Protein AF-A0A9D7IHS8-F1 (afdb_monomer_lite)

InterPro domains:
  IPR007757 MT-A70-like [PF05063] (3-43)
  IPR007757 MT-A70-like [PS51143] (1-44)

Organism: NCBI:txid2954373

Sequence (44 aa):
RTDKNSEKPAEFRQLIDKMYTHGKRIELFSRNRVDGWEVWGNEC

Secondary structure (DSSP, 8-state):
---------THHHHHHHHH-SSS-EEEET-SS-BTTEEEE-TT-

pLDDT: mean 70.61, std 10.11, range [44.25, 82.88]

Radius of gyration: 11.96 Å; chains: 1; bounding box: 20×22×36 Å

Structure (mmCIF, N/CA/C/O backbone):
data_AF-A0A9D7IHS8-F1
#
_entry.id   AF-A0A9D7IHS8-F1
#
loop_
_atom_site.group_PDB
_atom_site.id
_atom_site.type_symbol
_atom_site.label_atom_id
_atom_site.label_alt_id
_atom_site.label_comp_id
_atom_site.label_asym_id
_atom_site.label_entity_id
_atom_site.label_seq_id
_atom_site.pdbx_PDB_ins_code
_atom_site.Cartn_x
_atom_site.Cartn_y
_atom_site.Cartn_z
_atom_site.occupancy
_atom_site.B_iso_or_equiv
_atom_site.auth_seq_id
_atom_site.auth_comp_id
_atom_site.auth_asym_id
_atom_site.auth_atom_id
_atom_site.pdbx_PDB_model_num
ATOM 1 N N . ARG A 1 1 ? 12.506 -10.660 -27.276 1.00 44.25 1 ARG A N 1
ATOM 2 C CA . ARG A 1 1 ? 12.032 -11.201 -25.977 1.00 44.25 1 ARG A CA 1
ATOM 3 C C . ARG A 1 1 ? 11.464 -10.022 -25.211 1.00 44.25 1 ARG A C 1
ATOM 5 O O . ARG A 1 1 ? 12.199 -9.075 -24.984 1.00 44.25 1 ARG A O 1
ATOM 12 N N . THR A 1 2 ? 10.158 -10.014 -24.974 1.00 50.16 2 THR A N 1
ATOM 13 C CA . THR A 1 2 ? 9.427 -8.880 -24.396 1.00 50.16 2 THR A CA 1
ATOM 14 C C . THR A 1 2 ? 9.684 -8.857 -22.893 1.00 50.16 2 THR A C 1
ATOM 16 O O . THR A 1 2 ? 9.108 -9.639 -22.144 1.00 50.16 2 THR A O 1
ATOM 19 N N . ASP A 1 3 ? 10.631 -8.026 -22.481 1.00 53.44 3 ASP A N 1
ATOM 20 C CA . ASP A 1 3 ? 11.096 -7.880 -21.105 1.00 53.44 3 ASP A CA 1
ATOM 21 C C . ASP A 1 3 ? 10.073 -7.068 -20.288 1.00 53.44 3 ASP A C 1
ATOM 23 O O . ASP A 1 3 ? 10.219 -5.871 -20.062 1.00 53.44 3 ASP A O 1
ATOM 27 N N . LYS A 1 4 ? 8.964 -7.700 -19.889 1.00 53.03 4 LYS A N 1
ATOM 28 C CA . LYS A 1 4 ? 8.064 -7.162 -18.856 1.00 53.03 4 LYS A CA 1
ATOM 29 C C . LYS A 1 4 ? 8.663 -7.460 -17.471 1.00 53.03 4 LYS A C 1
ATOM 31 O O . LYS A 1 4 ? 8.124 -8.260 -16.722 1.00 53.03 4 LYS A O 1
ATOM 36 N N . ASN A 1 5 ? 9.815 -6.865 -17.153 1.00 52.84 5 ASN A N 1
ATOM 37 C CA . ASN A 1 5 ? 10.555 -7.108 -15.899 1.00 52.84 5 ASN A CA 1
ATOM 38 C C . ASN A 1 5 ? 10.505 -5.939 -14.898 1.00 52.84 5 ASN A C 1
ATOM 40 O O . ASN A 1 5 ? 11.279 -5.898 -13.949 1.00 52.84 5 ASN A O 1
ATOM 44 N N . SER A 1 6 ? 9.603 -4.972 -15.073 1.00 60.78 6 SER A N 1
ATOM 45 C CA . SER A 1 6 ? 9.415 -3.873 -14.104 1.00 60.78 6 SER A CA 1
ATOM 46 C C . SER A 1 6 ? 8.071 -3.920 -13.379 1.00 60.78 6 SER A C 1
ATOM 48 O O . SER A 1 6 ? 7.658 -2.937 -12.768 1.00 60.78 6 SER A O 1
ATOM 50 N N . GLU A 1 7 ? 7.376 -5.056 -13.422 1.00 65.06 7 GLU A N 1
ATOM 51 C CA . GLU A 1 7 ? 6.182 -5.267 -12.607 1.00 65.06 7 GLU A CA 1
ATOM 52 C C . GLU A 1 7 ? 6.634 -5.745 -11.224 1.00 65.06 7 GLU A C 1
ATOM 54 O O . GLU A 1 7 ? 7.117 -6.865 -11.058 1.00 65.06 7 GLU A O 1
ATOM 59 N N . LYS A 1 8 ? 6.546 -4.857 -10.225 1.00 67.50 8 LYS A N 1
ATOM 60 C CA . LYS A 1 8 ? 6.874 -5.199 -8.836 1.00 67.50 8 LYS A CA 1
ATOM 61 C C . LYS A 1 8 ? 6.025 -6.404 -8.405 1.00 67.50 8 LYS A C 1
ATOM 63 O O . LYS A 1 8 ? 4.804 -6.358 -8.576 1.00 67.50 8 LYS A O 1
ATOM 68 N N . PRO A 1 9 ? 6.622 -7.458 -7.823 1.00 71.88 9 PRO A N 1
ATOM 69 C CA . PRO A 1 9 ? 5.852 -8.618 -7.407 1.00 71.88 9 PRO A CA 1
ATOM 70 C C . PRO A 1 9 ? 4.900 -8.248 -6.264 1.00 71.88 9 PRO A C 1
ATOM 72 O O . PRO A 1 9 ? 5.260 -7.518 -5.336 1.00 71.88 9 PRO A O 1
ATOM 75 N N . ALA A 1 10 ? 3.676 -8.775 -6.332 1.00 73.31 10 ALA A N 1
ATOM 76 C CA . ALA A 1 10 ? 2.604 -8.504 -5.370 1.00 73.31 10 ALA A CA 1
ATOM 77 C C . ALA A 1 10 ? 2.959 -8.912 -3.926 1.00 73.31 10 ALA A C 1
ATOM 79 O O . ALA A 1 10 ? 2.398 -8.366 -2.977 1.00 73.31 10 ALA A O 1
ATOM 80 N N . GLU A 1 11 ? 3.934 -9.807 -3.762 1.00 77.19 11 GLU A N 1
ATOM 81 C CA . GLU A 1 11 ? 4.496 -10.239 -2.478 1.00 77.19 11 GLU A CA 1
ATOM 82 C C . GLU A 1 11 ? 4.933 -9.057 -1.598 1.00 77.19 11 GLU A C 1
ATOM 84 O O . GLU A 1 11 ? 4.701 -9.062 -0.391 1.00 77.19 11 GLU A O 1
ATOM 89 N N . PHE A 1 12 ? 5.499 -7.994 -2.188 1.00 77.88 12 PHE A N 1
ATOM 90 C CA . PHE A 1 12 ? 5.888 -6.802 -1.427 1.00 77.88 12 PHE A CA 1
ATOM 91 C C . PHE A 1 12 ? 4.680 -6.089 -0.818 1.00 77.88 12 PHE A C 1
ATOM 93 O O . PHE A 1 12 ? 4.752 -5.620 0.317 1.00 77.88 12 PHE A O 1
ATOM 100 N N . ARG A 1 13 ? 3.550 -6.044 -1.535 1.00 75.12 13 ARG A N 1
ATOM 101 C CA . ARG A 1 13 ? 2.308 -5.459 -1.014 1.00 75.12 13 ARG A CA 1
ATOM 102 C C . ARG A 1 13 ? 1.757 -6.300 0.126 1.00 75.12 13 ARG A C 1
ATOM 104 O O . ARG A 1 13 ? 1.368 -5.734 1.139 1.00 75.12 13 ARG A O 1
ATOM 111 N N . GLN A 1 14 ? 1.789 -7.628 -0.004 1.00 80.81 14 GLN A N 1
ATOM 112 C CA . GLN A 1 14 ? 1.370 -8.536 1.069 1.00 80.81 14 GLN A CA 1
ATOM 113 C C . GLN A 1 14 ? 2.261 -8.421 2.311 1.00 80.81 14 GLN A C 1
ATOM 115 O O . GLN A 1 14 ? 1.766 -8.480 3.433 1.00 80.81 14 GLN A O 1
ATOM 120 N N . LEU A 1 15 ? 3.572 -8.237 2.132 1.00 82.88 15 LEU A N 1
ATOM 121 C CA . LEU A 1 15 ? 4.496 -8.031 3.243 1.00 82.88 15 LEU A CA 1
ATOM 122 C C . LEU A 1 15 ? 4.204 -6.714 3.971 1.00 82.88 15 LEU A C 1
ATOM 124 O O . LEU A 1 15 ? 4.110 -6.702 5.195 1.00 82.88 15 LEU A O 1
ATOM 128 N N . ILE A 1 16 ? 4.023 -5.618 3.229 1.00 80.06 16 ILE A N 1
ATOM 129 C CA . ILE A 1 16 ? 3.692 -4.312 3.814 1.00 80.06 16 ILE A CA 1
ATOM 130 C C . ILE A 1 16 ? 2.315 -4.359 4.485 1.00 80.06 16 ILE A C 1
ATOM 132 O O . ILE A 1 16 ? 2.151 -3.786 5.558 1.00 80.06 16 ILE A O 1
ATOM 136 N N . ASP A 1 17 ? 1.355 -5.084 3.909 1.00 78.19 17 ASP A N 1
ATOM 137 C CA . ASP A 1 17 ? 0.029 -5.278 4.495 1.00 78.19 17 ASP A CA 1
ATOM 138 C C . ASP A 1 17 ? 0.086 -6.012 5.843 1.00 78.19 17 ASP A C 1
ATOM 140 O O . ASP A 1 17 ? -0.501 -5.551 6.823 1.00 78.19 17 ASP A O 1
ATOM 144 N N . LYS A 1 18 ? 0.886 -7.085 5.926 1.00 82.88 18 LYS A N 1
ATOM 145 C CA . LYS A 1 18 ? 1.121 -7.833 7.171 1.00 82.88 18 LYS A CA 1
ATOM 146 C C . LYS A 1 18 ? 1.858 -7.008 8.227 1.00 82.88 18 LYS A C 1
ATOM 148 O O . LYS A 1 18 ? 1.517 -7.084 9.403 1.00 82.88 18 LYS A O 1
ATOM 153 N N . MET A 1 19 ? 2.869 -6.242 7.817 1.00 80.31 19 MET A N 1
ATOM 154 C CA . MET A 1 19 ? 3.707 -5.447 8.724 1.00 80.31 19 MET A CA 1
ATOM 155 C C . MET A 1 19 ? 2.987 -4.190 9.231 1.00 80.31 19 MET A C 1
ATOM 157 O O . MET A 1 19 ? 3.162 -3.800 10.382 1.00 80.31 19 MET A O 1
ATOM 161 N N . TYR A 1 20 ? 2.162 -3.568 8.388 1.00 76.81 20 TYR A N 1
ATOM 162 C CA . TYR A 1 20 ? 1.453 -2.325 8.680 1.00 76.81 20 TYR A CA 1
ATOM 163 C C . TYR A 1 20 ? -0.044 -2.518 8.470 1.00 76.81 20 TYR A C 1
ATOM 165 O O . TYR A 1 20 ? -0.619 -2.056 7.486 1.00 76.81 20 TYR A O 1
ATOM 173 N N . THR A 1 21 ? -0.685 -3.195 9.419 1.00 71.44 21 THR A N 1
ATOM 174 C CA . THR A 1 21 ? -2.109 -3.564 9.365 1.00 71.44 21 THR A CA 1
ATOM 175 C C . THR A 1 21 ? -3.051 -2.357 9.441 1.00 71.44 21 THR A C 1
ATOM 177 O O . THR A 1 21 ? -4.185 -2.441 8.985 1.00 71.44 21 THR A O 1
ATOM 180 N N . HIS A 1 22 ? -2.585 -1.221 9.976 1.00 72.31 22 HIS A N 1
ATOM 181 C CA . HIS A 1 22 ? -3.367 0.011 10.095 1.00 72.31 22 HIS A CA 1
ATOM 182 C C . HIS A 1 22 ? -2.519 1.231 9.716 1.00 72.31 22 HIS A C 1
ATOM 184 O O . HIS A 1 22 ? -1.487 1.494 10.330 1.00 72.31 22 HIS A O 1
ATOM 190 N N . GLY A 1 23 ? -2.958 1.989 8.709 1.00 72.25 23 GLY A N 1
ATOM 191 C CA . GLY A 1 23 ? -2.301 3.221 8.268 1.00 72.25 23 GLY A CA 1
ATOM 192 C C . GLY A 1 23 ? -2.586 3.545 6.803 1.00 72.25 23 GLY A C 1
ATOM 193 O O . GLY A 1 23 ? -2.948 2.667 6.025 1.00 72.25 23 GLY A O 1
ATOM 194 N N . LYS A 1 24 ? -2.423 4.817 6.420 1.00 74.00 24 LYS A N 1
ATOM 195 C CA . LYS A 1 24 ? -2.507 5.233 5.013 1.00 74.00 24 LYS A CA 1
ATOM 196 C C . LYS A 1 24 ? -1.258 4.747 4.284 1.00 74.00 24 LYS A C 1
ATOM 198 O O . LYS A 1 24 ? -0.147 5.072 4.697 1.00 74.00 24 LYS A O 1
ATOM 203 N N . ARG A 1 25 ? -1.438 3.981 3.213 1.00 78.62 25 ARG A N 1
ATOM 204 C CA . ARG A 1 25 ? -0.342 3.452 2.396 1.00 78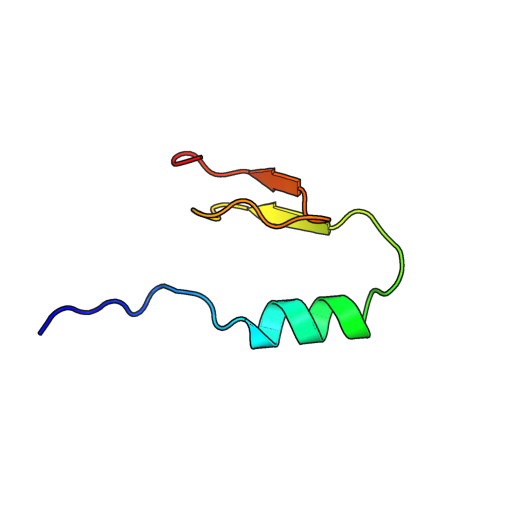.62 25 ARG A CA 1
ATOM 205 C C . ARG A 1 25 ? -0.321 4.204 1.075 1.00 78.62 25 ARG A C 1
ATOM 207 O O . ARG A 1 25 ? -1.380 4.396 0.490 1.00 78.62 25 ARG A O 1
ATOM 214 N N . ILE A 1 26 ? 0.854 4.649 0.634 1.00 80.44 26 ILE A N 1
ATOM 215 C CA . ILE A 1 26 ? 1.022 5.355 -0.640 1.00 80.44 26 ILE A CA 1
ATOM 216 C C . ILE A 1 26 ? 2.063 4.644 -1.508 1.00 80.44 26 ILE A C 1
ATOM 218 O O . ILE A 1 26 ? 3.164 4.346 -1.047 1.00 80.44 26 ILE A O 1
ATOM 222 N N . GLU A 1 27 ? 1.717 4.356 -2.760 1.00 79.31 27 GLU A N 1
ATOM 223 C CA . GLU A 1 27 ? 2.605 3.775 -3.765 1.00 79.31 27 GLU A CA 1
ATOM 224 C C . GLU A 1 27 ? 2.926 4.825 -4.838 1.00 79.31 27 GLU A C 1
ATOM 226 O O . GLU A 1 27 ? 2.068 5.245 -5.617 1.00 79.31 27 GLU A O 1
ATOM 231 N N . LEU A 1 28 ? 4.188 5.254 -4.877 1.00 78.94 28 LEU A N 1
ATOM 232 C CA . LEU A 1 28 ? 4.682 6.206 -5.869 1.00 78.94 28 LEU A CA 1
ATOM 233 C C . LEU A 1 28 ? 5.079 5.476 -7.164 1.00 78.94 28 LEU A C 1
ATOM 235 O O . LEU A 1 28 ? 5.693 4.406 -7.119 1.00 78.94 28 LEU A O 1
ATOM 239 N N . PHE A 1 29 ? 4.762 6.084 -8.307 1.00 68.50 29 PHE A N 1
ATOM 240 C CA . PHE A 1 29 ? 5.010 5.602 -9.672 1.00 68.50 29 PHE A CA 1
ATOM 241 C C . PHE A 1 29 ? 4.321 4.281 -10.029 1.00 68.50 29 PHE A C 1
ATOM 243 O O . PHE A 1 29 ? 4.764 3.581 -10.941 1.00 68.50 29 PHE A O 1
ATOM 250 N N . SER A 1 30 ? 3.241 3.919 -9.333 1.00 72.81 30 SER A N 1
ATOM 251 C CA . SER A 1 30 ? 2.444 2.782 -9.786 1.00 72.81 30 SER A CA 1
ATOM 252 C C . SER A 1 30 ? 1.696 3.138 -11.061 1.00 72.81 30 SER A C 1
ATOM 254 O O . SER A 1 30 ? 1.248 4.267 -11.245 1.00 72.81 30 SER A O 1
ATOM 256 N N . ARG A 1 31 ? 1.545 2.146 -11.932 1.00 71.38 31 ARG A N 1
ATOM 257 C CA . ARG A 1 31 ? 0.735 2.237 -13.154 1.00 71.38 31 ARG A CA 1
ATOM 258 C C . ARG A 1 31 ? -0.678 1.694 -12.956 1.00 71.38 31 ARG A C 1
ATOM 260 O O . ARG A 1 31 ? -1.478 1.717 -13.878 1.00 71.38 31 ARG A O 1
ATOM 267 N N . ASN A 1 32 ? -0.971 1.167 -11.766 1.00 67.25 32 ASN A N 1
ATOM 268 C CA . ASN A 1 32 ? -2.246 0.549 -11.433 1.00 67.25 32 ASN A CA 1
ATOM 269 C C . ASN A 1 32 ? -2.744 1.098 -10.099 1.00 67.25 32 ASN A C 1
ATOM 271 O O . ASN A 1 32 ? -1.996 1.118 -9.121 1.00 67.25 32 ASN A O 1
ATOM 275 N N . ARG A 1 33 ? -4.019 1.494 -10.047 1.00 71.25 33 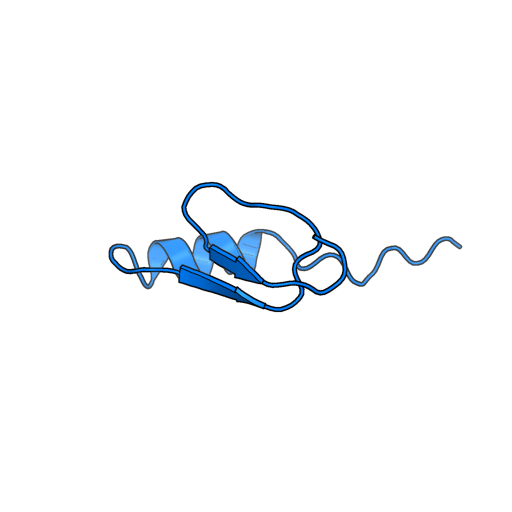ARG A N 1
ATOM 276 C CA . ARG A 1 33 ? -4.683 1.843 -8.787 1.00 71.25 33 ARG A CA 1
ATOM 277 C C . ARG A 1 33 ? -4.957 0.573 -7.988 1.00 71.25 33 ARG A C 1
ATOM 279 O O . ARG A 1 33 ? -5.407 -0.426 -8.546 1.00 71.25 33 ARG A O 1
ATOM 286 N N . VAL A 1 34 ? -4.678 0.617 -6.690 1.00 74.75 34 VAL A N 1
ATOM 287 C CA . VAL A 1 34 ? -4.912 -0.494 -5.764 1.00 74.75 34 VAL A CA 1
ATOM 288 C C . VAL A 1 34 ? -5.838 0.007 -4.670 1.00 74.75 34 VAL A C 1
ATOM 290 O O . VAL A 1 34 ? -5.566 1.033 -4.055 1.00 74.75 34 VAL A O 1
ATOM 293 N N . ASP A 1 35 ? -6.933 -0.709 -4.440 1.00 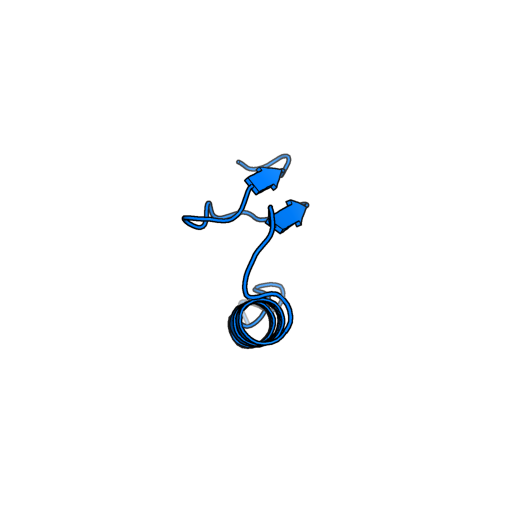71.75 35 ASP A N 1
ATOM 294 C CA . ASP A 1 35 ? -7.892 -0.355 -3.397 1.00 71.75 35 ASP A CA 1
ATOM 295 C C . ASP A 1 35 ? -7.218 -0.387 -2.012 1.00 71.75 35 ASP A C 1
ATOM 297 O O . ASP A 1 35 ? -6.480 -1.320 -1.683 1.00 71.75 35 ASP A O 1
ATOM 301 N N . GLY A 1 36 ? -7.388 0.684 -1.235 1.00 75.31 36 GLY A N 1
ATOM 302 C CA . GLY A 1 36 ? -6.715 0.866 0.056 1.00 75.31 36 GLY A CA 1
ATOM 303 C C . GLY A 1 36 ? -5.270 1.387 -0.007 1.00 75.31 36 GLY A C 1
ATOM 304 O O . GLY A 1 36 ? -4.644 1.547 1.043 1.00 75.31 36 GLY A O 1
ATOM 305 N N . TRP A 1 37 ? -4.738 1.682 -1.199 1.00 77.69 37 TRP A N 1
ATOM 306 C CA . TRP A 1 37 ? -3.450 2.355 -1.375 1.00 77.69 37 TRP A CA 1
ATOM 307 C C . TRP A 1 37 ? -3.623 3.636 -2.189 1.00 77.69 37 TRP A C 1
ATOM 309 O O . TRP A 1 37 ? -4.148 3.628 -3.300 1.00 77.69 37 TRP A O 1
ATOM 319 N N . GLU A 1 38 ? -3.116 4.742 -1.658 1.00 82.12 38 GLU A N 1
ATOM 320 C CA . GLU A 1 38 ? -2.980 5.980 -2.412 1.00 82.12 38 GLU A CA 1
ATOM 321 C C . GLU A 1 38 ? -1.939 5.752 -3.506 1.00 82.12 38 GLU A C 1
ATOM 323 O O . GLU A 1 38 ? -0.810 5.358 -3.231 1.00 82.12 38 GLU A O 1
ATOM 328 N N . VAL A 1 39 ? -2.299 5.966 -4.764 1.00 80.00 39 VAL A N 1
ATOM 329 C CA . VAL A 1 39 ? -1.371 5.764 -5.878 1.00 80.00 39 VAL A CA 1
ATOM 330 C C . VAL A 1 39 ? -1.042 7.107 -6.499 1.00 80.00 39 VAL A C 1
ATOM 332 O O . VAL A 1 39 ? -1.939 7.862 -6.868 1.00 80.00 39 VAL A O 1
ATOM 335 N N . TRP A 1 40 ? 0.252 7.395 -6.628 1.00 71.50 40 TRP A N 1
ATOM 336 C CA . TRP A 1 40 ? 0.728 8.640 -7.219 1.00 71.50 40 TRP A CA 1
ATOM 337 C C . TRP A 1 40 ? 1.756 8.348 -8.308 1.00 71.50 40 TRP A C 1
ATOM 339 O O . TRP A 1 40 ? 2.917 8.074 -8.016 1.00 71.50 40 TRP A O 1
ATOM 349 N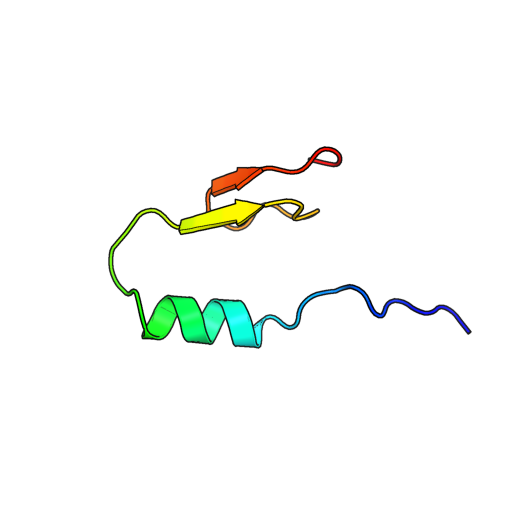 N . GLY A 1 41 ? 1.338 8.371 -9.571 1.00 67.38 41 GLY A N 1
ATOM 350 C CA . GLY A 1 41 ? 2.201 8.125 -10.725 1.00 67.38 41 GLY A CA 1
ATOM 351 C C . GLY A 1 41 ? 1.866 9.062 -11.879 1.00 67.38 41 GLY A C 1
ATOM 352 O O . GLY A 1 41 ? 0.711 9.416 -12.075 1.00 67.38 41 GLY A O 1
ATOM 353 N N . ASN A 1 42 ? 2.875 9.445 -12.664 1.00 58.88 42 ASN A N 1
ATOM 354 C CA . ASN A 1 42 ? 2.698 10.294 -13.854 1.00 58.88 42 ASN A CA 1
ATOM 355 C C . ASN A 1 42 ? 1.984 9.583 -15.025 1.00 58.88 42 ASN A C 1
ATO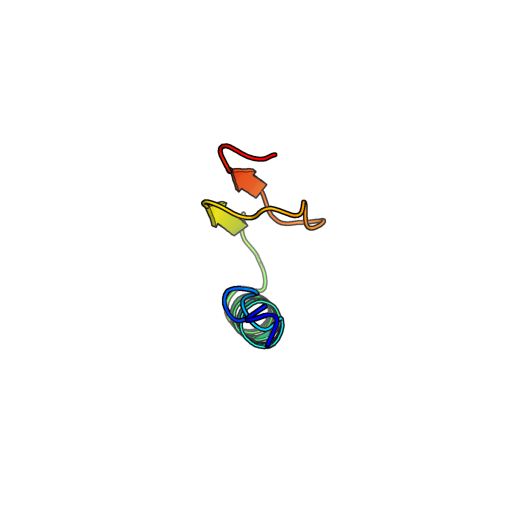M 357 O O . ASN A 1 42 ? 1.736 10.207 -16.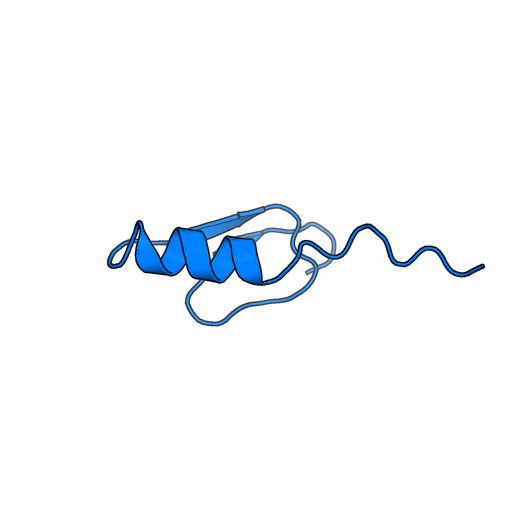050 1.00 58.88 42 ASN A O 1
ATOM 361 N N . GLU A 1 43 ? 1.678 8.288 -14.887 1.00 56.88 43 GLU A N 1
ATOM 362 C CA . GLU A 1 43 ? 0.980 7.456 -15.882 1.00 56.88 43 GLU A CA 1
ATOM 363 C C . GLU A 1 43 ? -0.422 7.000 -15.387 1.00 56.88 43 GLU A C 1
ATOM 365 O O . GLU A 1 43 ? -0.975 6.053 -15.939 1.00 56.88 43 GLU A O 1
ATOM 370 N N . CYS A 1 44 ? -0.960 7.609 -14.313 1.00 47.69 44 CYS A N 1
ATOM 371 C CA . CYS A 1 44 ? -2.234 7.251 -13.648 1.00 47.69 44 CYS A CA 1
ATOM 372 C C . CYS A 1 44 ? -3.472 8.025 -14.123 1.00 47.69 44 CYS A C 1
ATOM 374 O O . CYS A 1 44 ? -3.312 9.119 -14.702 1.00 47.69 44 CYS A O 1
#

Foldseek 3Di:
DPPPPPDDDCVVVVVCCVVPVDDAAEDEQDLDDDPSHHYHHPND